Protein AF-A0A951M065-F1 (afdb_monomer_lite)

pLDDT: mean 92.6, std 10.75, range [46.31, 98.56]

Foldseek 3Di:
DDPPPCLVPQQVCPPDEEEAEAEPAEDPDDPVRSVSSVVSHHPDYDYDYDDDYPVCPPPVSVQVVQVVCCVRPVDDRCVVVDPPVPPD

Sequence (88 aa):
MSALDAINYVPHAAPTLLLFQFSNFEQYFNEAAMQRYARAASEPKLSKWYDTGHELNDPQALLDRAAWLHKQLGIGSIIPFLNLKDHV

Structure (mmCIF, N/CA/C/O backbone):
data_AF-A0A951M065-F1
#
_entry.id   AF-A0A951M065-F1
#
loop_
_atom_site.group_PDB
_atom_site.id
_atom_site.type_symbol
_atom_site.label_atom_id
_atom_site.label_alt_id
_atom_site.label_comp_id
_atom_site.label_asym_id
_atom_site.label_entity_id
_atom_site.label_seq_id
_atom_site.pdbx_PDB_ins_code
_atom_site.Cartn_x
_atom_site.Cartn_y
_atom_site.Cartn_z
_atom_site.occupancy
_atom_site.B_iso_or_equiv
_atom_site.auth_seq_id
_atom_site.auth_comp_id
_atom_site.auth_asym_id
_atom_site.auth_atom_id
_atom_site.pdbx_PDB_model_num
ATOM 1 N N . MET A 1 1 ? 1.257 -17.975 -16.080 1.00 65.00 1 MET A N 1
ATOM 2 C CA . MET A 1 1 ? 0.824 -17.552 -14.733 1.00 65.00 1 MET A CA 1
ATOM 3 C C . MET A 1 1 ? 0.798 -18.785 -13.869 1.00 65.00 1 MET A C 1
ATOM 5 O O . MET A 1 1 ? 0.261 -19.794 -14.317 1.00 65.00 1 MET A O 1
ATOM 9 N N . SER A 1 2 ? 1.496 -18.744 -12.738 1.00 87.75 2 SER A N 1
ATOM 10 C CA . SER A 1 2 ? 1.601 -19.881 -11.827 1.00 87.75 2 SER A CA 1
ATOM 11 C C . SER A 1 2 ? 0.366 -19.959 -10.926 1.00 87.75 2 SER A C 1
ATOM 13 O O . SER A 1 2 ? -0.345 -18.968 -10.747 1.00 87.75 2 SER A O 1
ATOM 15 N N . ALA A 1 3 ? 0.116 -21.128 -10.333 1.00 88.56 3 ALA A N 1
ATOM 16 C CA . ALA A 1 3 ? -0.971 -21.293 -9.367 1.00 88.56 3 ALA A CA 1
ATOM 17 C C . ALA A 1 3 ? -0.808 -20.384 -8.134 1.00 88.56 3 ALA A C 1
ATOM 19 O O . ALA A 1 3 ? -1.799 -20.030 -7.512 1.00 88.56 3 ALA A O 1
ATOM 20 N N . LEU A 1 4 ? 0.421 -19.966 -7.816 1.00 92.75 4 LEU A N 1
ATOM 21 C CA . LEU A 1 4 ? 0.741 -19.141 -6.651 1.00 92.75 4 LEU A CA 1
ATOM 22 C C . LEU A 1 4 ? 0.734 -17.633 -6.951 1.00 92.75 4 LEU A C 1
ATOM 24 O O . LEU A 1 4 ? 1.041 -16.837 -6.067 1.00 92.75 4 LEU A O 1
ATOM 28 N N . ASP A 1 5 ? 0.390 -17.215 -8.174 1.00 93.38 5 ASP A N 1
ATOM 29 C CA . ASP A 1 5 ? 0.358 -15.792 -8.519 1.00 93.38 5 ASP A CA 1
ATOM 30 C C . ASP A 1 5 ? -0.737 -15.079 -7.700 1.00 93.38 5 ASP A C 1
ATOM 32 O O . ASP A 1 5 ? -1.921 -15.410 -7.797 1.00 93.38 5 ASP A O 1
ATOM 36 N N . ALA A 1 6 ? -0.359 -14.045 -6.937 1.00 94.44 6 ALA A N 1
ATOM 37 C CA . ALA A 1 6 ? -1.266 -13.314 -6.041 1.00 94.44 6 ALA A CA 1
ATOM 38 C C . ALA A 1 6 ? -2.512 -12.749 -6.749 1.00 94.44 6 ALA A C 1
ATOM 40 O O . ALA A 1 6 ? -3.573 -12.597 -6.141 1.00 94.44 6 ALA A O 1
ATOM 41 N N . ILE A 1 7 ? -2.410 -12.465 -8.052 1.00 96.50 7 ILE A N 1
ATOM 42 C CA . ILE A 1 7 ? -3.527 -11.949 -8.851 1.00 96.50 7 ILE A CA 1
ATOM 43 C C . ILE A 1 7 ? -4.714 -12.919 -8.929 1.00 96.50 7 ILE A C 1
ATOM 45 O O . ILE A 1 7 ? -5.841 -12.475 -9.123 1.00 96.50 7 ILE A O 1
ATOM 49 N N . ASN A 1 8 ? -4.483 -14.220 -8.734 1.00 96.56 8 ASN A N 1
ATOM 50 C CA . ASN A 1 8 ? -5.549 -15.220 -8.691 1.00 96.56 8 ASN A CA 1
ATOM 51 C C . ASN A 1 8 ? -6.382 -15.128 -7.400 1.00 96.56 8 ASN A C 1
ATOM 53 O O . ASN A 1 8 ? -7.483 -15.663 -7.348 1.00 96.56 8 ASN A O 1
ATOM 57 N N . TYR A 1 9 ? -5.862 -14.462 -6.364 1.00 96.81 9 TYR A N 1
ATOM 58 C CA . TYR A 1 9 ? -6.437 -14.462 -5.018 1.00 96.81 9 TYR A CA 1
ATOM 59 C C . TYR A 1 9 ? -6.926 -13.087 -4.566 1.00 96.81 9 TYR A C 1
ATOM 61 O O . TYR A 1 9 ? -7.903 -12.998 -3.825 1.00 96.81 9 TYR A O 1
ATOM 69 N N . VAL A 1 10 ? -6.312 -12.006 -5.057 1.00 97.50 10 VAL A N 1
ATOM 70 C CA . VAL A 1 10 ? -6.724 -10.630 -4.737 1.00 97.50 10 VAL A CA 1
ATOM 71 C C . VAL A 1 10 ? -8.207 -10.299 -5.030 1.00 97.50 10 VAL A C 1
ATOM 73 O O . VAL A 1 10 ? -8.767 -9.489 -4.286 1.00 97.50 10 VAL A O 1
ATOM 76 N N . PRO A 1 11 ? -8.911 -10.914 -6.013 1.00 97.69 11 PRO A N 1
ATOM 77 C CA . PRO A 1 11 ? -10.345 -10.673 -6.203 1.00 97.69 11 PRO A CA 1
ATOM 78 C C . PRO A 1 11 ? -11.220 -11.189 -5.046 1.00 97.69 11 PRO A C 1
ATOM 80 O O . PRO A 1 11 ? -12.374 -10.790 -4.928 1.00 97.69 11 PRO A O 1
ATOM 83 N N . HIS A 1 12 ? -10.696 -12.076 -4.194 1.00 97.38 12 HIS A N 1
ATOM 84 C CA . HIS A 1 12 ? -11.436 -12.702 -3.093 1.00 97.38 12 HIS A CA 1
ATOM 85 C C . HIS A 1 12 ? -11.308 -11.955 -1.756 1.00 97.38 12 HIS A C 1
ATOM 87 O O . HIS A 1 12 ? -11.751 -12.463 -0.731 1.00 97.38 12 HIS A O 1
ATOM 93 N N . ALA A 1 13 ? -10.711 -10.759 -1.742 1.00 96.50 13 ALA A N 1
ATOM 94 C CA . ALA A 1 13 ? -10.518 -9.983 -0.516 1.00 96.50 13 ALA A CA 1
ATOM 95 C C . ALA A 1 13 ? -11.818 -9.383 0.053 1.00 96.50 13 ALA A C 1
ATOM 97 O O . ALA A 1 13 ? -11.874 -9.047 1.239 1.00 96.50 13 ALA A O 1
ATOM 98 N N . ALA A 1 14 ? -12.862 -9.238 -0.770 1.00 95.06 14 ALA A N 1
ATOM 99 C CA . ALA A 1 14 ? -14.154 -8.724 -0.334 1.00 95.06 14 ALA A CA 1
ATOM 100 C C . ALA A 1 14 ? -14.706 -9.521 0.866 1.00 95.06 14 ALA A C 1
ATOM 102 O O . ALA A 1 14 ? -14.584 -10.746 0.899 1.00 95.06 14 ALA A O 1
ATOM 103 N N . PRO A 1 15 ? -15.352 -8.850 1.837 1.00 95.00 15 PRO A N 1
ATOM 104 C CA . PRO A 1 15 ? -15.709 -7.425 1.864 1.00 95.00 15 PRO A CA 1
ATOM 105 C C . PRO A 1 15 ? -14.621 -6.505 2.459 1.00 95.00 15 PRO A C 1
ATOM 107 O O . PRO A 1 15 ? -14.900 -5.345 2.758 1.00 95.00 15 PRO A O 1
ATOM 110 N N . THR A 1 16 ? -13.399 -7.004 2.670 1.00 94.88 16 THR A N 1
ATOM 111 C CA . THR A 1 16 ? -12.311 -6.232 3.290 1.00 94.88 16 THR A CA 1
ATOM 112 C C . THR A 1 16 ? -11.907 -5.053 2.410 1.00 94.88 16 THR A C 1
ATOM 114 O O . THR A 1 16 ? -11.678 -5.216 1.211 1.00 94.88 16 THR A O 1
ATOM 117 N N . LEU A 1 17 ? -11.782 -3.865 3.012 1.00 96.25 17 LEU A N 1
ATOM 118 C CA . LEU A 1 17 ? -11.262 -2.688 2.323 1.00 96.25 17 LEU A CA 1
ATOM 119 C C . LEU A 1 17 ? -9.781 -2.898 1.993 1.00 96.25 17 LEU A C 1
ATOM 121 O O . LEU A 1 17 ? -9.006 -3.313 2.853 1.00 96.25 17 LEU A O 1
ATOM 125 N N . LEU A 1 18 ? -9.373 -2.548 0.775 1.00 98.00 18 LEU A N 1
ATOM 126 C CA . LEU A 1 18 ? -7.976 -2.637 0.345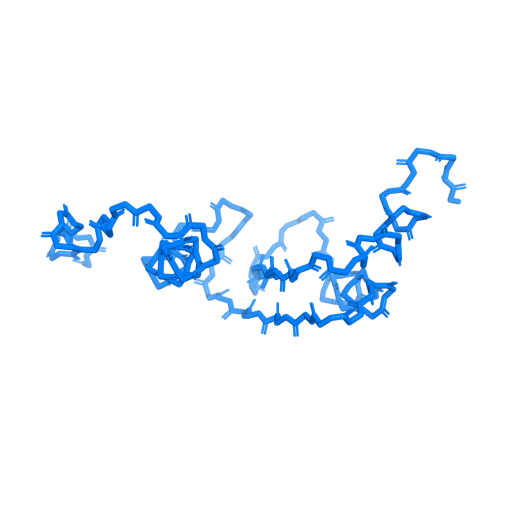 1.00 98.00 18 LEU A CA 1
ATOM 127 C C . LEU A 1 18 ? -7.339 -1.253 0.182 1.00 98.00 18 LEU A C 1
ATOM 129 O O . LEU A 1 18 ? -7.944 -0.341 -0.385 1.00 98.00 18 LEU A O 1
ATOM 133 N N . LEU A 1 19 ? -6.089 -1.120 0.628 1.00 98.44 19 LEU A N 1
ATOM 134 C CA . LEU A 1 19 ? -5.198 -0.012 0.286 1.00 98.44 19 LEU A CA 1
ATOM 135 C C . LEU A 1 19 ? -4.014 -0.557 -0.516 1.00 98.44 19 LEU A C 1
ATOM 137 O O . LEU A 1 19 ? -3.222 -1.338 0.004 1.00 98.44 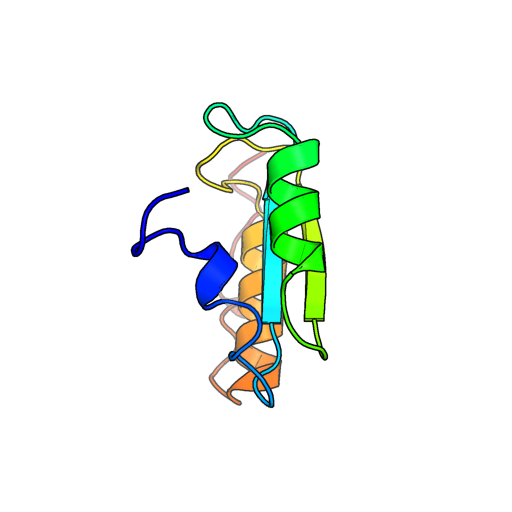19 LEU A O 1
ATOM 141 N N . PHE A 1 20 ? -3.870 -0.101 -1.757 1.00 98.31 20 PHE A N 1
ATOM 142 C CA . PHE A 1 20 ? -2.667 -0.290 -2.558 1.00 98.31 20 PHE A CA 1
ATOM 143 C C . PHE A 1 20 ? -1.772 0.942 -2.454 1.00 98.31 20 PHE A C 1
ATOM 145 O O . PHE A 1 20 ? -2.230 2.071 -2.649 1.00 98.31 20 PHE A O 1
ATOM 152 N N . GLN A 1 21 ? -0.492 0.710 -2.173 1.00 98.44 21 GLN A N 1
ATOM 153 C CA . GLN A 1 21 ? 0.552 1.728 -2.178 1.00 98.44 21 GLN A CA 1
ATOM 154 C C . GLN A 1 21 ? 1.557 1.364 -3.268 1.00 98.44 21 GLN A C 1
ATOM 156 O O . GLN A 1 21 ? 2.286 0.386 -3.133 1.00 98.44 21 GLN A O 1
ATOM 161 N N . PHE A 1 22 ? 1.537 2.112 -4.366 1.00 98.25 22 PHE A N 1
ATOM 162 C CA . PHE A 1 22 ? 2.391 1.904 -5.529 1.00 98.25 22 PHE A CA 1
ATOM 163 C C . PHE A 1 22 ? 3.513 2.930 -5.584 1.00 98.25 22 PHE A C 1
ATOM 165 O O . PHE A 1 22 ? 3.406 4.035 -5.056 1.00 98.25 22 PHE A O 1
ATOM 172 N N . SER A 1 23 ? 4.593 2.537 -6.238 1.00 97.75 23 SER A N 1
ATOM 173 C CA . SER A 1 23 ? 5.848 3.265 -6.282 1.00 97.75 23 SER A CA 1
ATOM 174 C C . SER A 1 23 ? 6.156 3.669 -7.723 1.00 97.75 23 SER A C 1
ATOM 176 O O . SER A 1 23 ? 6.111 2.827 -8.620 1.00 97.75 23 SER A O 1
ATOM 178 N N . ASN A 1 24 ? 6.430 4.954 -7.963 1.00 97.12 24 ASN A N 1
ATOM 179 C CA . ASN A 1 24 ? 6.721 5.474 -9.304 1.00 97.12 24 ASN A CA 1
ATOM 180 C C . ASN A 1 24 ? 8.109 5.050 -9.815 1.00 97.12 24 ASN A C 1
ATOM 182 O O . ASN A 1 24 ? 8.302 4.952 -11.025 1.00 97.12 24 ASN A O 1
ATOM 186 N N . PHE A 1 25 ? 9.054 4.746 -8.915 1.00 96.69 25 PHE A N 1
ATOM 187 C CA . PHE A 1 25 ? 10.397 4.252 -9.248 1.00 96.69 25 PHE A CA 1
ATOM 188 C C . PHE A 1 25 ? 10.587 2.784 -8.827 1.00 96.69 25 PHE A C 1
ATOM 190 O O . PHE A 1 25 ? 11.658 2.381 -8.370 1.00 96.69 25 PHE A O 1
ATOM 197 N N . GLU A 1 26 ? 9.533 1.974 -8.959 1.00 96.44 26 GLU A N 1
ATOM 198 C CA . GLU A 1 26 ? 9.592 0.523 -8.761 1.00 96.44 26 GLU A CA 1
ATOM 199 C C . GLU A 1 26 ? 10.570 -0.134 -9.754 1.00 96.44 26 GLU A C 1
ATOM 201 O O . GLU A 1 26 ? 10.600 0.192 -10.941 1.00 96.44 26 GLU A O 1
ATOM 206 N N . GLN A 1 27 ? 11.373 -1.080 -9.260 1.00 96.06 27 GLN A N 1
ATOM 207 C CA . GLN A 1 27 ? 12.438 -1.736 -10.024 1.00 96.06 27 GLN A CA 1
ATOM 208 C C . GLN A 1 27 ? 12.073 -3.156 -10.483 1.00 96.06 27 GLN A C 1
ATOM 210 O O . GLN A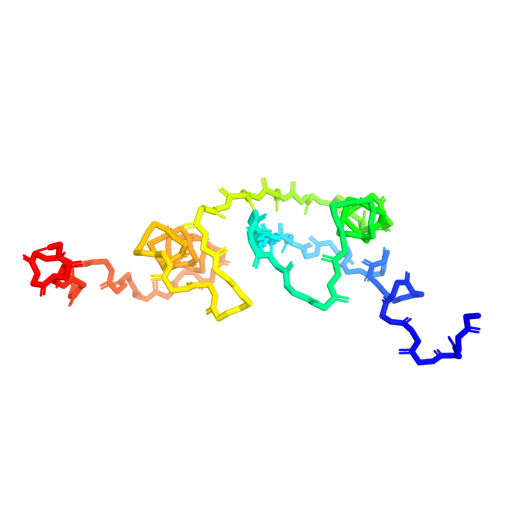 1 27 ? 12.653 -3.656 -11.445 1.00 96.06 27 GLN A O 1
ATOM 215 N N . TYR A 1 28 ? 11.113 -3.813 -9.823 1.00 95.25 28 TYR A N 1
ATOM 216 C CA . TYR A 1 28 ? 10.729 -5.200 -10.115 1.00 95.25 28 TYR A CA 1
ATOM 217 C C . TYR A 1 28 ? 9.458 -5.320 -10.958 1.00 95.25 28 TYR A C 1
ATOM 219 O O . TYR A 1 28 ? 9.258 -6.320 -11.650 1.00 95.25 28 TYR A O 1
ATOM 227 N N . PHE A 1 29 ? 8.598 -4.303 -10.922 1.00 92.56 29 PHE A N 1
ATOM 228 C CA . PHE A 1 29 ? 7.323 -4.273 -11.629 1.00 92.56 29 PHE A CA 1
ATOM 229 C C . PHE A 1 29 ? 7.160 -2.956 -12.377 1.00 92.56 29 PHE A C 1
ATOM 231 O O . PHE A 1 29 ? 7.537 -1.898 -11.890 1.00 92.56 29 PHE A O 1
ATOM 238 N N . ASN A 1 30 ? 6.541 -3.007 -13.554 1.00 95.56 30 ASN A N 1
ATOM 239 C CA . ASN A 1 30 ? 6.153 -1.793 -14.260 1.00 95.56 30 ASN A CA 1
ATOM 240 C C . ASN A 1 30 ? 4.751 -1.325 -13.837 1.00 95.56 30 ASN A C 1
ATOM 242 O O . ASN A 1 30 ? 3.958 -2.078 -13.260 1.00 95.56 30 ASN A O 1
ATOM 246 N N . GLU A 1 31 ? 4.425 -0.080 -14.183 1.00 96.62 31 GLU A N 1
ATOM 247 C CA . GLU A 1 31 ? 3.120 0.527 -13.916 1.00 96.62 31 GLU A CA 1
ATOM 248 C C . GLU A 1 31 ? 1.957 -0.345 -14.416 1.00 96.62 31 GLU A C 1
ATOM 250 O O . GLU A 1 31 ? 0.988 -0.579 -13.692 1.00 96.62 31 GLU A O 1
ATOM 255 N N . ALA A 1 32 ? 2.072 -0.906 -15.623 1.00 97.69 32 ALA A N 1
ATOM 256 C CA . ALA A 1 32 ? 1.038 -1.755 -16.206 1.00 97.69 32 ALA A CA 1
ATOM 257 C C . ALA A 1 32 ? 0.742 -3.005 -15.354 1.00 97.69 32 ALA A C 1
ATOM 259 O O . ALA A 1 32 ? -0.424 -3.384 -15.207 1.00 97.69 32 ALA A O 1
ATOM 260 N N . ALA A 1 33 ? 1.768 -3.632 -14.772 1.00 96.81 33 ALA A N 1
ATOM 261 C CA . ALA A 1 33 ? 1.622 -4.782 -13.885 1.00 96.81 33 ALA A CA 1
ATOM 262 C C . ALA A 1 33 ? 0.939 -4.394 -12.564 1.00 96.81 33 ALA A C 1
ATOM 264 O O . ALA A 1 33 ? -0.012 -5.066 -12.156 1.00 96.81 33 ALA A O 1
ATOM 265 N N . MET A 1 34 ? 1.354 -3.284 -11.946 1.00 97.81 34 MET A N 1
ATOM 266 C CA . MET A 1 34 ? 0.746 -2.761 -10.714 1.00 97.81 34 MET A CA 1
ATOM 267 C C . MET A 1 34 ? -0.727 -2.392 -10.919 1.00 97.81 34 MET A C 1
ATOM 269 O O . MET A 1 34 ? -1.602 -2.847 -10.179 1.00 97.81 34 MET A O 1
ATOM 273 N N . GLN A 1 35 ? -1.038 -1.663 -11.992 1.00 98.12 35 GLN A N 1
ATOM 274 C CA . GLN A 1 35 ? -2.417 -1.334 -12.337 1.00 98.12 35 GLN A CA 1
ATOM 275 C C . GLN A 1 35 ? -3.249 -2.583 -12.665 1.00 98.12 35 GLN A C 1
ATOM 277 O O . GLN A 1 35 ? -4.427 -2.654 -12.314 1.00 98.12 35 GLN A O 1
ATOM 282 N N . ARG A 1 36 ? -2.666 -3.582 -13.343 1.00 98.12 36 ARG A N 1
ATOM 283 C CA . ARG A 1 36 ? -3.345 -4.858 -13.616 1.00 98.12 36 ARG A CA 1
ATOM 284 C C . ARG A 1 36 ? -3.702 -5.577 -12.317 1.00 98.12 36 ARG A C 1
ATOM 286 O O . ARG A 1 36 ? -4.804 -6.111 -12.225 1.00 98.12 36 ARG A O 1
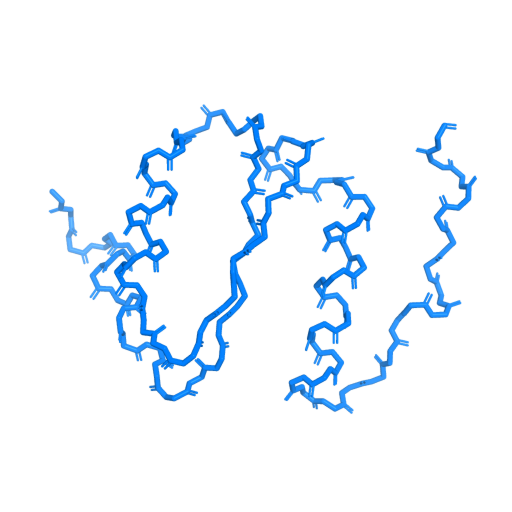ATOM 293 N N . TYR A 1 37 ? -2.808 -5.563 -11.331 1.00 98.06 37 TYR A N 1
ATOM 294 C CA . TYR A 1 37 ? -3.070 -6.144 -10.019 1.00 98.06 37 TYR A CA 1
ATOM 295 C C . TYR A 1 37 ? -4.181 -5.391 -9.272 1.00 98.06 37 TYR A C 1
ATOM 297 O O . TYR A 1 37 ? -5.142 -6.015 -8.827 1.00 98.06 37 TYR A O 1
ATOM 305 N N . ALA A 1 38 ? -4.129 -4.054 -9.241 1.00 98.31 38 ALA A N 1
ATOM 306 C CA . ALA A 1 38 ? -5.179 -3.226 -8.641 1.00 98.31 38 ALA A CA 1
ATOM 307 C C . ALA A 1 38 ? -6.556 -3.461 -9.282 1.00 98.31 38 ALA A C 1
ATOM 309 O O . ALA A 1 38 ? -7.558 -3.562 -8.579 1.00 98.31 38 ALA A O 1
ATOM 310 N N . ARG A 1 39 ? -6.618 -3.578 -10.616 1.00 98.19 39 ARG A N 1
ATOM 311 C CA . ARG A 1 39 ? -7.869 -3.848 -11.348 1.00 98.19 39 ARG A CA 1
ATOM 312 C C . ARG A 1 39 ? -8.458 -5.223 -11.047 1.00 98.19 39 ARG A C 1
ATOM 314 O O . ARG A 1 39 ? -9.675 -5.356 -11.069 1.00 98.19 39 ARG A O 1
ATOM 321 N N . ALA A 1 40 ? -7.621 -6.226 -10.788 1.00 98.19 40 ALA A N 1
ATOM 322 C CA . ALA A 1 40 ? -8.089 -7.565 -10.438 1.00 98.19 40 ALA A CA 1
ATOM 323 C C . ALA A 1 40 ? -8.706 -7.623 -9.031 1.00 98.19 40 ALA A C 1
ATOM 325 O O . ALA A 1 40 ? -9.520 -8.496 -8.752 1.00 98.19 40 ALA A O 1
ATOM 326 N N . ALA A 1 41 ? -8.332 -6.706 -8.141 1.00 98.38 41 ALA A N 1
ATOM 327 C CA . ALA A 1 41 ? -8.820 -6.688 -6.773 1.00 98.38 41 ALA A CA 1
ATOM 328 C C . ALA A 1 41 ? -10.313 -6.343 -6.672 1.00 98.38 41 ALA A C 1
ATOM 330 O O . ALA A 1 41 ? -10.852 -5.568 -7.472 1.00 98.38 41 ALA A O 1
ATOM 331 N N . SER A 1 42 ? -10.973 -6.873 -5.641 1.00 98.06 42 SER A N 1
ATOM 332 C CA . SER A 1 42 ? -12.362 -6.538 -5.324 1.00 98.06 42 SER A CA 1
ATOM 333 C C . SER A 1 42 ? -12.541 -5.073 -4.908 1.00 98.06 42 SER A C 1
ATOM 335 O O . SER A 1 42 ? -11.581 -4.362 -4.611 1.00 98.06 42 SER A O 1
ATOM 337 N N . GLU A 1 43 ? -13.790 -4.610 -4.896 1.00 96.75 43 GLU A N 1
ATOM 338 C CA . GLU A 1 43 ? -14.188 -3.376 -4.210 1.00 96.75 43 GLU A CA 1
ATOM 339 C C . GLU A 1 43 ? -14.647 -3.682 -2.774 1.00 96.75 43 GLU A C 1
ATOM 341 O O . GLU A 1 43 ? -15.136 -4.790 -2.526 1.00 96.75 43 GLU A O 1
ATOM 346 N N . PRO A 1 44 ? -14.557 -2.717 -1.840 1.00 96.25 44 PRO A N 1
ATOM 347 C CA . PRO A 1 44 ? -13.964 -1.378 -1.985 1.00 96.25 44 PRO A CA 1
ATOM 348 C C . PRO A 1 44 ? -12.421 -1.371 -1.935 1.00 96.25 44 PRO A C 1
ATOM 350 O O . PRO A 1 44 ? -11.807 -2.015 -1.081 1.00 96.25 44 PRO A O 1
ATOM 353 N N . LYS A 1 45 ? -11.783 -0.573 -2.800 1.00 97.69 45 LYS A N 1
ATOM 354 C CA . LYS A 1 45 ? -10.322 -0.361 -2.786 1.00 97.69 45 LYS A CA 1
ATOM 355 C C . LYS A 1 45 ? -9.907 1.096 -2.991 1.00 97.69 45 LYS A C 1
ATOM 357 O O . LYS A 1 45 ? -10.610 1.889 -3.610 1.00 97.69 45 LYS A O 1
ATOM 362 N N . LEU A 1 46 ? -8.715 1.429 -2.503 1.00 98.25 46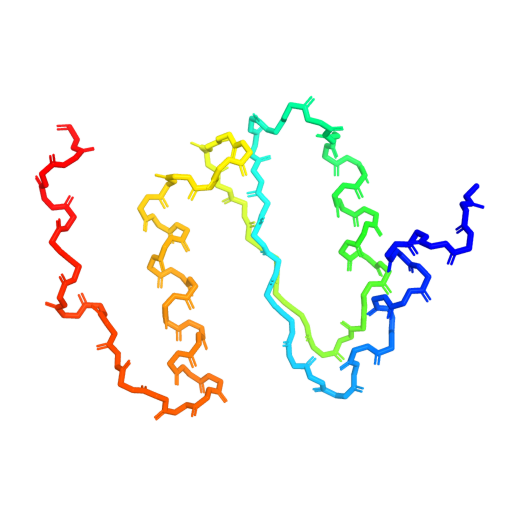 LEU A N 1
ATOM 363 C CA . LEU A 1 46 ? -8.020 2.689 -2.756 1.00 98.25 46 LEU A CA 1
ATOM 364 C C . LEU A 1 46 ? -6.612 2.395 -3.275 1.00 98.25 46 LEU A C 1
ATOM 366 O O . LEU A 1 46 ? -5.921 1.549 -2.718 1.00 98.25 46 LEU A O 1
ATOM 370 N N . SER A 1 47 ? -6.180 3.095 -4.323 1.00 98.19 47 SER A N 1
ATOM 371 C CA . SER A 1 47 ? -4.804 3.028 -4.833 1.00 98.19 47 SER A CA 1
ATOM 372 C C . SER A 1 47 ? -4.144 4.395 -4.723 1.00 98.19 47 SER A C 1
ATOM 374 O O . SER A 1 47 ? -4.741 5.395 -5.119 1.00 98.19 47 SER A O 1
ATOM 376 N N . LYS A 1 48 ? -2.924 4.432 -4.188 1.00 98.56 48 LYS A N 1
ATOM 377 C CA . LYS A 1 48 ? -2.095 5.635 -4.069 1.00 98.56 48 LYS A CA 1
ATOM 378 C C . LYS A 1 48 ? -0.723 5.388 -4.688 1.00 98.56 48 LYS A C 1
ATOM 380 O O . LYS A 1 48 ? -0.235 4.263 -4.634 1.00 98.56 48 LYS A O 1
ATOM 385 N N . TRP A 1 49 ? -0.134 6.433 -5.259 1.00 98.25 49 TRP A N 1
ATOM 386 C CA . TRP A 1 49 ? 1.169 6.408 -5.924 1.00 98.25 49 TRP A CA 1
ATOM 387 C C . TRP A 1 49 ? 2.116 7.384 -5.232 1.00 98.25 49 TRP A C 1
ATOM 389 O O . TRP A 1 49 ? 1.676 8.458 -4.820 1.00 98.25 49 TRP A O 1
ATOM 399 N N . TYR A 1 50 ? 3.382 6.998 -5.106 1.00 97.94 50 TYR A N 1
ATOM 400 C CA . TYR A 1 50 ? 4.400 7.736 -4.360 1.00 97.94 50 TYR A CA 1
ATOM 401 C C . TYR A 1 50 ? 5.703 7.829 -5.160 1.00 97.94 50 TYR A C 1
ATOM 403 O O . TYR A 1 50 ? 6.092 6.868 -5.832 1.00 97.94 50 TYR A O 1
ATOM 411 N N . ASP A 1 51 ? 6.404 8.958 -5.040 1.00 96.06 51 ASP A N 1
ATOM 412 C CA . ASP A 1 51 ? 7.694 9.220 -5.695 1.00 96.06 51 ASP A CA 1
ATOM 413 C C . ASP A 1 51 ? 8.843 8.582 -4.901 1.00 96.06 51 ASP A C 1
ATOM 415 O O . ASP A 1 51 ? 9.694 9.238 -4.307 1.00 96.06 51 ASP A O 1
ATOM 419 N N . THR A 1 52 ? 8.847 7.253 -4.860 1.00 96.00 52 THR A N 1
ATOM 420 C CA . THR A 1 52 ? 9.803 6.436 -4.103 1.00 96.00 52 THR A CA 1
ATOM 421 C C . THR A 1 52 ? 10.177 5.178 -4.883 1.00 96.00 52 THR A C 1
ATOM 423 O O . THR A 1 52 ? 9.738 5.018 -6.016 1.00 96.00 52 THR A O 1
ATOM 426 N N . GLY A 1 53 ? 11.025 4.323 -4.305 1.00 96.19 53 GLY A N 1
ATOM 427 C CA . GLY A 1 53 ? 11.398 3.012 -4.847 1.00 96.19 53 GLY A CA 1
ATOM 428 C C . GLY A 1 53 ? 10.603 1.869 -4.211 1.00 96.19 53 GLY A C 1
ATOM 429 O O . GLY A 1 53 ? 9.576 2.097 -3.570 1.00 96.19 53 GLY A O 1
ATOM 430 N N . HIS A 1 54 ? 11.087 0.637 -4.371 1.00 95.62 54 HIS A N 1
ATOM 431 C CA . HIS A 1 54 ? 10.422 -0.578 -3.874 1.00 95.62 54 HIS A CA 1
ATOM 432 C C . HIS A 1 54 ? 10.074 -0.534 -2.373 1.00 95.62 54 HIS A C 1
ATOM 434 O O . HIS A 1 54 ? 9.012 -0.982 -1.954 1.00 95.62 54 HIS A O 1
ATOM 440 N N . GLU A 1 55 ? 10.951 0.069 -1.570 1.00 94.81 55 GLU A N 1
ATOM 441 C CA . GLU A 1 55 ? 10.827 0.123 -0.108 1.00 94.81 55 GLU A CA 1
ATOM 442 C C . GLU A 1 55 ? 9.673 1.013 0.397 1.00 94.81 55 GLU A C 1
ATOM 444 O O . GLU A 1 55 ? 9.341 0.975 1.580 1.00 94.81 55 GLU A O 1
ATOM 449 N N . LEU A 1 56 ? 9.054 1.828 -0.472 1.00 95.50 56 LEU A N 1
ATOM 450 C CA . LEU A 1 56 ? 8.020 2.803 -0.095 1.00 95.50 56 LEU A CA 1
ATOM 451 C C . LEU A 1 56 ? 8.458 3.758 1.036 1.00 95.50 56 LEU A C 1
ATOM 453 O O . LEU A 1 56 ? 7.674 4.092 1.926 1.00 95.50 56 LEU A O 1
ATOM 457 N N . ASN A 1 57 ? 9.704 4.234 0.978 1.00 92.94 57 ASN A N 1
ATOM 458 C CA . ASN A 1 57 ? 10.308 5.124 1.980 1.00 92.94 57 ASN A CA 1
ATOM 459 C C . ASN A 1 57 ? 9.838 6.592 1.889 1.00 92.94 57 ASN A C 1
ATOM 461 O O . ASN A 1 57 ? 10.431 7.462 2.520 1.00 92.94 57 ASN A O 1
ATOM 465 N N . ASP A 1 58 ? 8.791 6.887 1.115 1.00 94.56 58 ASP A N 1
ATOM 466 C CA . ASP A 1 58 ? 8.142 8.201 1.126 1.00 94.56 58 ASP A CA 1
ATOM 467 C C . ASP A 1 58 ? 7.421 8.409 2.478 1.00 94.56 58 ASP A C 1
ATOM 469 O O . ASP A 1 58 ? 6.535 7.615 2.828 1.00 94.56 58 ASP A O 1
ATOM 473 N N . PRO A 1 59 ? 7.739 9.467 3.249 1.00 93.50 59 PRO A N 1
ATOM 474 C CA . PRO A 1 59 ? 7.021 9.803 4.478 1.00 93.50 59 PRO A CA 1
ATOM 475 C C . PRO A 1 59 ? 5.495 9.858 4.319 1.00 93.50 59 PRO A C 1
ATOM 477 O O . PRO A 1 59 ? 4.757 9.456 5.225 1.00 93.50 59 PRO A O 1
ATOM 480 N N . GLN A 1 60 ? 4.999 10.297 3.160 1.00 95.50 60 GLN A N 1
ATOM 481 C CA . GLN A 1 60 ? 3.571 10.345 2.864 1.00 95.50 60 GLN A CA 1
ATOM 482 C C . GLN A 1 60 ? 2.961 8.943 2.753 1.00 95.50 60 GLN A C 1
ATOM 484 O O . GLN A 1 60 ? 1.834 8.729 3.212 1.00 95.50 60 GLN A O 1
ATOM 489 N N . ALA A 1 61 ? 3.699 7.963 2.220 1.00 96.50 61 ALA A N 1
ATOM 490 C CA . ALA A 1 61 ? 3.255 6.572 2.186 1.00 96.50 61 ALA A CA 1
ATOM 491 C C . ALA A 1 61 ? 3.088 6.009 3.605 1.00 96.50 61 ALA A C 1
ATOM 493 O O . ALA A 1 61 ? 2.104 5.319 3.895 1.00 96.50 61 ALA A O 1
ATOM 494 N N . LEU A 1 62 ? 3.999 6.344 4.521 1.00 94.25 62 LEU A N 1
ATOM 495 C CA . LEU A 1 62 ? 3.879 5.956 5.926 1.00 94.25 62 LEU A CA 1
ATOM 496 C C . LEU A 1 62 ? 2.654 6.597 6.595 1.00 94.25 62 LEU A C 1
ATOM 498 O O . LEU A 1 62 ? 1.874 5.888 7.239 1.00 94.25 62 LEU A O 1
ATOM 502 N N . LEU A 1 63 ? 2.462 7.910 6.426 1.00 95.56 63 LEU A N 1
ATOM 503 C CA . LEU A 1 63 ? 1.325 8.643 6.996 1.00 95.56 63 LEU A CA 1
ATOM 504 C C . LEU A 1 63 ? -0.016 8.093 6.508 1.00 95.56 63 LEU A C 1
ATOM 506 O O . LEU A 1 63 ? -0.924 7.863 7.307 1.00 95.56 63 LEU A O 1
ATOM 510 N N . ASP A 1 64 ? -0.132 7.844 5.207 1.00 97.19 64 ASP A N 1
ATOM 511 C CA . ASP A 1 64 ? -1.352 7.325 4.600 1.00 97.19 64 ASP A CA 1
ATOM 512 C C . ASP A 1 64 ? -1.697 5.925 5.099 1.00 97.19 64 ASP A C 1
ATOM 514 O O . ASP A 1 64 ? -2.856 5.653 5.420 1.00 97.19 64 ASP A O 1
ATOM 518 N N . ARG A 1 65 ? -0.692 5.049 5.206 1.00 96.56 65 ARG A N 1
ATOM 519 C CA . ARG A 1 65 ? -0.855 3.705 5.766 1.00 96.56 65 ARG A CA 1
ATOM 520 C C . ARG A 1 65 ? -1.295 3.767 7.225 1.00 96.56 65 ARG A C 1
ATOM 522 O O . ARG A 1 65 ? -2.237 3.075 7.604 1.00 96.56 65 ARG A O 1
ATOM 529 N N . ALA A 1 66 ? -0.651 4.613 8.028 1.00 96.12 66 ALA A N 1
ATOM 530 C CA . ALA A 1 66 ? -0.991 4.807 9.434 1.00 96.12 66 ALA A CA 1
ATOM 531 C C . ALA A 1 66 ? -2.430 5.316 9.610 1.00 96.12 66 ALA A C 1
ATOM 533 O O . ALA A 1 66 ? -3.197 4.746 10.388 1.00 96.12 66 ALA A O 1
ATOM 534 N N . ALA A 1 67 ? -2.819 6.346 8.852 1.00 96.25 67 ALA A N 1
ATOM 535 C CA . ALA A 1 67 ? -4.170 6.901 8.871 1.00 96.25 67 ALA A CA 1
ATOM 536 C C . ALA A 1 67 ? -5.216 5.869 8.428 1.00 96.25 67 ALA A C 1
ATOM 538 O O . ALA A 1 67 ? -6.283 5.755 9.036 1.00 96.25 67 ALA A O 1
ATOM 539 N N . TRP A 1 68 ? -4.908 5.097 7.383 1.00 97.38 68 TRP A N 1
ATOM 540 C CA . TRP A 1 68 ? -5.797 4.061 6.877 1.00 97.38 68 TRP A CA 1
ATOM 541 C C . TRP A 1 68 ? -6.004 2.944 7.903 1.00 97.38 68 TRP A C 1
ATOM 543 O O . TRP A 1 68 ? -7.150 2.612 8.198 1.00 97.38 68 TRP A O 1
ATOM 553 N N . LEU A 1 69 ? -4.932 2.428 8.515 1.00 96.31 69 LEU A N 1
ATOM 554 C CA . LEU A 1 69 ? -5.018 1.389 9.548 1.00 96.31 69 LEU A CA 1
ATOM 555 C C . LEU A 1 69 ? -5.766 1.875 10.793 1.00 96.31 69 LEU A C 1
ATOM 557 O O . LEU A 1 69 ? -6.636 1.164 11.289 1.00 96.31 69 LEU A O 1
ATOM 561 N N . HIS A 1 70 ? -5.487 3.097 11.258 1.00 96.31 70 HIS A N 1
ATOM 562 C CA . HIS A 1 70 ? -6.240 3.722 12.349 1.00 96.31 70 HIS A CA 1
ATOM 563 C C . HIS A 1 70 ? -7.743 3.747 12.037 1.00 96.31 70 HIS A C 1
ATOM 565 O O . HIS A 1 70 ? -8.551 3.305 12.852 1.00 96.31 70 HIS A O 1
ATOM 571 N N . LYS A 1 71 ? -8.114 4.191 10.829 1.00 95.88 71 LYS A N 1
ATOM 572 C CA . LYS A 1 71 ? -9.512 4.263 10.391 1.00 95.88 71 LYS A CA 1
ATOM 573 C C . LYS A 1 71 ? -10.180 2.889 10.289 1.00 95.88 71 LYS A C 1
ATOM 575 O O . LYS A 1 71 ? -11.331 2.767 10.692 1.00 95.88 71 LYS A O 1
ATOM 580 N N . GLN A 1 72 ? -9.505 1.887 9.720 1.00 95.50 72 GLN A N 1
ATOM 581 C CA . GLN A 1 72 ? -10.114 0.573 9.475 1.00 95.50 72 GLN A CA 1
ATOM 582 C C . GLN A 1 72 ? -10.170 -0.311 10.721 1.00 95.50 72 GLN A C 1
ATOM 584 O O . GLN A 1 72 ? -11.100 -1.098 10.866 1.00 95.50 72 GLN A O 1
ATOM 589 N N . LEU A 1 73 ? -9.173 -0.204 11.603 1.00 94.62 73 LEU A N 1
ATOM 590 C CA . LEU A 1 73 ? -9.014 -1.112 12.739 1.00 94.62 73 LEU A CA 1
ATOM 591 C C . LEU A 1 73 ? -9.363 -0.469 14.086 1.00 94.62 73 LEU A C 1
ATOM 593 O O . LEU A 1 73 ? -9.450 -1.177 15.084 1.00 94.62 73 LEU A O 1
ATOM 597 N N . GLY A 1 74 ? -9.519 0.858 14.151 1.00 94.44 74 GLY A N 1
ATOM 598 C CA . GLY A 1 74 ? -9.778 1.572 15.406 1.00 94.44 74 GLY A CA 1
ATOM 599 C C . GLY A 1 74 ? -8.606 1.546 16.396 1.00 94.44 74 GLY A C 1
ATOM 600 O O . GLY A 1 74 ? -8.793 1.818 17.579 1.00 94.44 74 GLY A O 1
ATOM 601 N N . ILE A 1 75 ? -7.398 1.207 15.934 1.00 93.56 75 ILE A N 1
ATOM 602 C CA . ILE A 1 75 ? -6.177 1.187 16.754 1.00 93.56 75 ILE A CA 1
ATOM 603 C C . ILE A 1 75 ? -5.683 2.605 17.051 1.00 93.56 75 ILE A C 1
ATOM 605 O O . ILE A 1 75 ? -6.047 3.544 16.352 1.00 93.56 75 ILE A O 1
ATOM 609 N N . GLY A 1 76 ? -4.820 2.784 18.054 1.00 94.00 76 GLY A N 1
ATOM 610 C CA . GLY A 1 76 ? -4.221 4.092 18.347 1.00 94.00 76 GLY A CA 1
ATOM 611 C C . GLY A 1 76 ? -3.503 4.690 17.129 1.00 94.00 76 GLY A C 1
ATOM 612 O O . GLY A 1 76 ? -2.769 3.993 16.429 1.00 94.00 76 GLY A O 1
ATOM 613 N N . SER A 1 77 ? -3.716 5.984 16.866 1.00 92.50 77 SER A N 1
ATOM 614 C CA . SER A 1 77 ? -3.006 6.680 15.790 1.00 92.50 77 SER A CA 1
ATOM 615 C C . SER A 1 77 ? -1.539 6.861 16.163 1.00 92.50 77 SER A C 1
ATOM 617 O O . SER A 1 77 ? -1.229 7.386 17.232 1.00 92.50 77 SER A O 1
ATOM 619 N N . ILE A 1 78 ? -0.641 6.462 15.262 1.00 89.31 78 ILE A N 1
ATOM 620 C CA . ILE A 1 78 ? 0.798 6.686 15.432 1.00 89.31 78 ILE A CA 1
ATOM 621 C C . ILE A 1 78 ? 1.252 8.053 14.909 1.00 89.31 78 ILE A C 1
ATOM 623 O O . ILE A 1 78 ? 2.370 8.465 15.192 1.00 89.31 78 ILE A O 1
ATOM 627 N N . ILE A 1 79 ? 0.395 8.766 14.165 1.00 88.25 79 ILE A N 1
ATOM 628 C CA . ILE A 1 79 ? 0.728 10.051 13.526 1.00 88.25 79 ILE A CA 1
ATOM 629 C C . ILE A 1 79 ? 1.298 11.073 14.524 1.00 88.25 79 ILE A C 1
ATOM 631 O O . ILE A 1 79 ? 2.302 11.695 14.185 1.00 88.25 79 ILE A O 1
ATOM 635 N N . PRO A 1 80 ? 0.765 11.225 15.756 1.00 88.50 80 PRO A N 1
ATOM 636 C CA . PRO A 1 80 ? 1.339 12.148 16.740 1.00 88.50 80 PRO A CA 1
ATOM 637 C C . PRO A 1 80 ? 2.793 11.844 17.135 1.00 88.50 80 PRO A C 1
ATOM 639 O O . PRO A 1 80 ? 3.471 12.722 17.659 1.00 88.50 80 PRO A O 1
ATOM 642 N N . PHE A 1 81 ? 3.268 10.617 16.901 1.00 85.50 81 PHE A N 1
ATOM 643 C CA . PHE A 1 81 ? 4.617 10.161 17.240 1.00 85.50 81 PHE A CA 1
ATOM 644 C C . PHE A 1 81 ? 5.557 10.111 16.027 1.00 85.50 81 PHE A C 1
ATOM 646 O O . PHE A 1 81 ? 6.747 9.848 16.187 1.00 85.50 81 PHE A O 1
ATOM 653 N N . LEU A 1 82 ? 5.051 10.364 14.814 1.00 82.62 82 LEU A N 1
ATOM 654 C CA . LEU A 1 82 ? 5.869 10.448 13.607 1.00 82.62 82 LEU A CA 1
ATOM 655 C C . LEU A 1 82 ? 6.495 11.847 13.516 1.00 82.62 82 LEU A C 1
ATOM 657 O O . LEU A 1 82 ? 5.871 12.788 13.027 1.00 82.62 82 LEU A O 1
ATOM 661 N N . ASN A 1 83 ? 7.739 11.998 13.980 1.00 70.44 83 ASN A N 1
ATOM 662 C CA . ASN A 1 83 ? 8.502 13.229 13.772 1.00 70.44 83 ASN A CA 1
ATOM 663 C C . ASN A 1 83 ? 9.171 13.210 12.388 1.00 70.44 83 ASN A C 1
ATOM 665 O O . ASN A 1 83 ? 10.313 12.796 12.240 1.00 70.44 83 ASN A O 1
ATOM 669 N N . LEU A 1 84 ? 8.450 13.652 11.358 1.00 66.94 84 LEU A N 1
ATOM 670 C CA . LEU A 1 84 ? 8.950 13.674 9.973 1.00 66.94 84 LEU A CA 1
ATOM 671 C C . LEU A 1 84 ? 9.883 14.859 9.663 1.00 66.94 84 LEU A C 1
ATOM 673 O O . LEU A 1 84 ? 10.252 15.063 8.511 1.00 66.94 84 LEU A O 1
ATOM 677 N N . LYS A 1 85 ? 10.241 15.665 10.669 1.00 55.47 85 LYS A N 1
ATOM 678 C CA . LYS A 1 85 ? 11.022 16.898 10.488 1.00 55.47 85 LYS A CA 1
ATOM 679 C C . LYS A 1 85 ? 12.520 16.675 10.254 1.00 55.47 85 LYS A C 1
ATOM 681 O O . LYS A 1 85 ? 13.193 17.629 9.889 1.00 55.47 85 LYS A O 1
ATOM 686 N N . ASP A 1 86 ? 13.016 15.449 10.406 1.00 51.34 86 ASP A N 1
ATOM 687 C CA . ASP A 1 86 ? 14.459 15.160 10.416 1.00 51.34 86 ASP A CA 1
ATOM 688 C C . ASP A 1 86 ? 14.965 14.450 9.137 1.00 51.34 86 ASP A C 1
ATOM 690 O O . ASP A 1 86 ?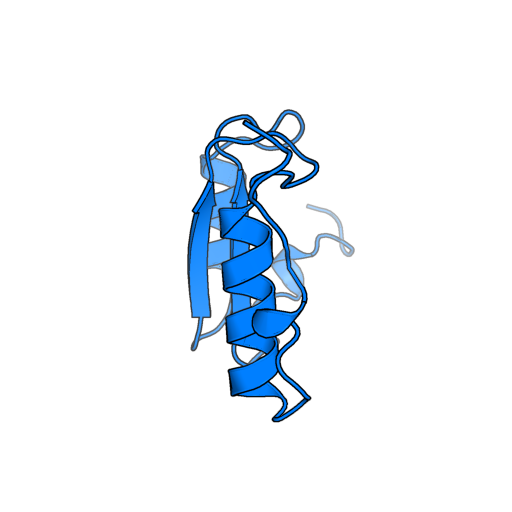 16.092 13.957 9.106 1.00 51.34 86 ASP A O 1
ATOM 694 N N . HIS A 1 87 ? 14.143 14.363 8.081 1.00 53.00 87 HIS A N 1
ATOM 695 C CA . HIS A 1 87 ? 14.430 13.545 6.887 1.00 53.00 87 HIS A CA 1
ATOM 696 C C . HIS A 1 87 ? 14.257 14.270 5.536 1.00 53.00 87 HIS A C 1
ATOM 698 O O . HIS A 1 87 ? 13.993 13.613 4.529 1.00 53.00 87 HIS A O 1
ATOM 704 N N . VAL A 1 88 ? 14.416 15.600 5.502 1.00 46.31 88 VAL A N 1
ATOM 705 C CA . VAL A 1 88 ? 14.517 16.395 4.257 1.00 46.31 88 VAL A CA 1
ATOM 706 C C . VAL A 1 88 ? 15.917 16.975 4.124 1.00 46.31 88 VAL A C 1
ATOM 708 O O . VAL A 1 88 ? 16.394 17.551 5.126 1.00 46.31 88 VAL A O 1
#

Secondary structure (DSSP, 8-state):
--TT-GGGTGGG-TTS-EEEEEETT-SSS-HHHHHHHHHHSPSSEEEEEESS-TT---HHHHHHHHHHHHHHH-PPP-GGG--GGG--

Radius of gyration: 14.75 Å; chains: 1; bounding box: 30×38×35 Å